Protein AF-A0AB34HQY1-F1 (afdb_monomer_lite)

InterPro domains:
  IPR036869 Chaperone J-domain superfamily [G3DSA:1.10.287.110] (57-79)

Radius of gyration: 27.75 Å; chains: 1; bounding box: 48×39×70 Å

Secondary structure (DSSP, 8-state):
--HHHHHHHHHHHHHHHHHHHHHHHHHHHHHHHHHHHTHHHHHHHHHHS-GGGSSS----S---SS--HHHHHHHHT--

Foldseek 3Di:
DDPVVVVVVVVVVVVVVVVVVVVCVVVVVVVVVVVVVVVVVVVVVVVVPPPVVVVPDDPPDDQDPDDDPVSVCVVVVND

pLDDT: mean 77.12, std 14.38, range [53.34, 96.38]

Sequence (79 aa):
MNIYSASLYQASTVVAVGLTIAAAGFAGRYALQAMKHMEPQVKQVFQSLPKSAFSGGYYRGGFEPKMTKREAALILGVR

Structure (mmCIF, N/CA/C/O backbone):
data_AF-A0AB34HQY1-F1
#
_entry.id   AF-A0AB34HQY1-F1
#
loop_
_atom_site.group_PDB
_atom_site.id
_atom_site.type_symbol
_atom_site.label_atom_id
_atom_site.label_alt_id
_atom_site.label_comp_id
_atom_site.label_asym_id
_atom_site.label_entity_id
_atom_site.label_seq_id
_atom_site.pdbx_PDB_ins_code
_atom_site.Cartn_x
_atom_site.Cartn_y
_atom_site.Cartn_z
_atom_site.occupancy
_atom_site.B_iso_or_equiv
_atom_site.auth_seq_id
_atom_site.auth_comp_id
_atom_site.auth_asym_id
_atom_site.auth_atom_id
_atom_site.pdbx_PDB_model_num
ATOM 1 N N . MET A 1 1 ? 22.914 -22.428 -27.347 1.00 54.47 1 MET A N 1
ATOM 2 C CA . MET A 1 1 ? 22.226 -21.219 -26.836 1.00 54.47 1 MET A CA 1
ATOM 3 C C . MET A 1 1 ? 23.305 -20.227 -26.430 1.00 54.47 1 MET A C 1
ATOM 5 O O . MET A 1 1 ? 24.155 -20.588 -25.629 1.00 54.47 1 MET A O 1
ATOM 9 N N . ASN A 1 2 ? 23.385 -19.073 -27.094 1.00 60.72 2 ASN A N 1
ATOM 10 C CA . ASN A 1 2 ? 24.582 -18.229 -27.075 1.00 60.72 2 ASN A CA 1
ATOM 11 C C . ASN A 1 2 ? 24.581 -17.289 -25.853 1.00 60.72 2 ASN A C 1
ATOM 13 O O . ASN A 1 2 ? 23.629 -16.533 -25.665 1.00 60.72 2 ASN A O 1
ATOM 17 N N . ILE A 1 3 ? 25.637 -17.321 -25.042 1.00 64.25 3 ILE A N 1
ATOM 18 C CA . ILE A 1 3 ? 25.785 -16.583 -23.766 1.00 64.25 3 ILE A CA 1
ATOM 19 C C . ILE A 1 3 ? 25.595 -15.062 -23.924 1.00 64.25 3 ILE A C 1
ATOM 21 O O . ILE A 1 3 ? 25.069 -14.397 -23.033 1.00 64.25 3 ILE A O 1
ATOM 25 N N . TYR A 1 4 ? 25.929 -14.523 -25.098 1.00 67.44 4 TYR A N 1
ATOM 26 C CA . TYR A 1 4 ? 25.736 -13.111 -25.446 1.00 67.44 4 TYR A CA 1
ATOM 27 C C . TYR A 1 4 ? 24.262 -12.696 -25.530 1.00 67.44 4 TYR A C 1
ATOM 29 O O . TYR A 1 4 ? 23.916 -11.575 -25.168 1.00 67.44 4 TYR A O 1
ATOM 37 N N . SER A 1 5 ? 23.374 -13.601 -25.959 1.00 65.19 5 SER A N 1
ATOM 38 C CA . SER A 1 5 ? 21.937 -13.307 -26.006 1.00 65.19 5 S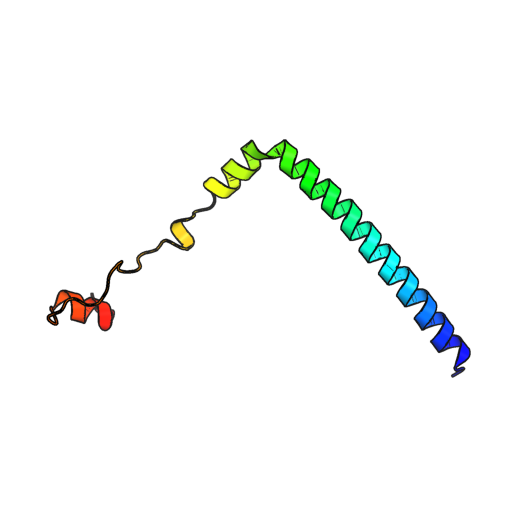ER A CA 1
ATOM 39 C C . SER A 1 5 ? 21.354 -13.176 -24.597 1.00 65.19 5 SER A C 1
ATOM 41 O O . SER A 1 5 ? 20.647 -12.213 -24.321 1.00 65.19 5 SER A O 1
ATOM 43 N N . ALA A 1 6 ? 21.726 -14.068 -23.672 1.00 67.62 6 ALA A N 1
ATOM 44 C CA . ALA A 1 6 ? 21.274 -14.025 -22.281 1.00 67.62 6 ALA A CA 1
ATOM 45 C C . ALA A 1 6 ? 21.737 -12.749 -21.550 1.00 67.62 6 ALA A C 1
ATOM 47 O O . ALA A 1 6 ? 20.952 -12.131 -20.833 1.00 67.62 6 ALA A O 1
ATOM 48 N N . SER A 1 7 ? 22.980 -12.315 -21.789 1.00 67.75 7 SER A N 1
ATOM 49 C CA . SER A 1 7 ? 23.520 -11.054 -21.262 1.00 67.75 7 SER A CA 1
ATOM 50 C C . SER A 1 7 ? 22.746 -9.826 -21.763 1.00 67.75 7 SER A C 1
ATOM 52 O O . SER A 1 7 ? 22.432 -8.942 -20.965 1.00 67.75 7 SER A O 1
ATOM 54 N N . LEU A 1 8 ? 22.391 -9.783 -23.052 1.00 72.81 8 LEU A N 1
ATOM 55 C CA . LEU A 1 8 ? 21.587 -8.697 -23.620 1.00 72.81 8 LEU A CA 1
ATOM 56 C C . LEU A 1 8 ? 20.159 -8.685 -23.059 1.00 72.81 8 LEU A C 1
ATOM 58 O O . LEU A 1 8 ? 19.671 -7.624 -22.678 1.00 72.81 8 LEU A O 1
ATOM 62 N N . TYR A 1 9 ? 19.517 -9.852 -22.923 1.00 76.56 9 TYR A N 1
ATOM 63 C CA . TYR A 1 9 ? 18.197 -9.957 -22.292 1.00 76.56 9 TYR A CA 1
ATOM 64 C C . TYR A 1 9 ? 18.212 -9.457 -20.845 1.00 76.56 9 TYR A C 1
ATOM 66 O O . TYR A 1 9 ? 17.312 -8.721 -20.449 1.00 76.56 9 TYR A O 1
ATOM 74 N N . GLN A 1 10 ? 19.240 -9.805 -20.067 1.00 78.88 10 GLN A N 1
ATOM 75 C CA . GLN A 1 10 ? 19.358 -9.365 -18.678 1.00 78.88 10 GLN A CA 1
ATOM 76 C C . GLN A 1 10 ? 19.626 -7.858 -18.553 1.00 78.88 10 GLN A C 1
ATOM 78 O O . GLN A 1 10 ? 19.093 -7.210 -17.655 1.00 78.88 10 GLN A O 1
ATOM 83 N N . ALA A 1 11 ? 20.394 -7.268 -19.471 1.00 82.31 11 ALA A N 1
ATOM 84 C CA . ALA A 1 11 ? 20.577 -5.819 -19.513 1.00 82.31 11 ALA A CA 1
ATOM 85 C C . ALA A 1 11 ? 19.263 -5.089 -19.851 1.00 82.31 11 ALA A C 1
ATOM 87 O O . ALA A 1 11 ? 18.891 -4.128 -19.175 1.00 82.31 11 ALA A O 1
ATOM 88 N N . SER A 1 12 ? 18.517 -5.567 -20.853 1.00 82.94 12 SER A N 1
ATOM 89 C CA . SER A 1 12 ? 17.236 -4.971 -21.248 1.00 82.94 12 SER A CA 1
ATOM 90 C C . SER A 1 12 ? 16.164 -5.089 -20.163 1.00 82.94 12 SER A C 1
ATOM 92 O O . SER A 1 12 ? 15.402 -4.143 -19.963 1.00 82.94 12 SER A O 1
ATOM 94 N N . THR A 1 13 ? 16.106 -6.206 -19.430 1.00 88.19 13 THR A N 1
ATOM 95 C CA . THR A 1 13 ? 15.138 -6.374 -18.336 1.00 88.19 13 THR A CA 1
ATOM 96 C C . THR A 1 13 ? 15.434 -5.448 -17.167 1.00 88.19 13 THR A C 1
ATOM 98 O O . THR A 1 13 ? 14.503 -4.846 -16.642 1.00 88.19 13 THR A O 1
ATOM 101 N N . VAL A 1 14 ? 16.701 -5.254 -16.792 1.00 93.00 14 VAL A N 1
ATOM 102 C CA . VAL A 1 14 ? 17.070 -4.320 -15.715 1.00 93.00 14 VAL A CA 1
ATOM 103 C C . VAL A 1 14 ? 16.688 -2.885 -16.076 1.00 93.00 14 VAL A C 1
ATOM 105 O O . VAL A 1 14 ? 16.121 -2.178 -15.244 1.00 93.00 14 VAL A O 1
ATOM 108 N N . VAL A 1 15 ? 16.921 -2.463 -17.323 1.00 91.62 15 VAL A N 1
ATOM 109 C CA . VAL A 1 15 ? 16.522 -1.126 -17.793 1.00 91.62 15 VAL A CA 1
ATOM 110 C C . VAL A 1 15 ? 15.001 -0.975 -17.805 1.00 91.62 15 VAL A C 1
ATOM 112 O O . VAL A 1 15 ? 14.485 0.022 -17.299 1.00 91.62 15 VAL A O 1
ATOM 115 N N . ALA A 1 16 ? 14.273 -1.968 -18.321 1.00 93.31 16 ALA A N 1
ATOM 116 C CA . ALA A 1 16 ? 12.813 -1.949 -18.337 1.00 93.31 16 ALA A CA 1
ATOM 117 C C . ALA A 1 16 ? 12.227 -1.896 -16.917 1.00 93.31 16 ALA A C 1
ATOM 119 O O . ALA A 1 16 ? 11.336 -1.094 -16.649 1.00 93.31 16 ALA A O 1
ATOM 120 N N . VAL A 1 17 ? 12.759 -2.696 -15.991 1.00 94.94 17 VAL A N 1
ATOM 121 C CA . VAL A 1 17 ? 12.349 -2.702 -14.580 1.00 94.94 17 VAL A CA 1
ATOM 122 C C . VAL A 1 17 ? 12.674 -1.367 -13.903 1.00 94.94 17 VAL A C 1
ATOM 124 O O . VAL A 1 17 ? 11.844 -0.828 -13.175 1.00 94.94 17 VAL A O 1
ATOM 127 N N . GLY A 1 18 ? 13.842 -0.782 -14.174 1.00 95.25 18 GLY A N 1
ATOM 128 C CA . GLY A 1 18 ? 14.195 0.543 -13.660 1.00 95.25 18 GLY A CA 1
ATOM 129 C C . GLY A 1 18 ? 13.220 1.629 -14.125 1.00 95.25 18 GLY A C 1
ATOM 130 O O . GLY A 1 18 ? 12.745 2.428 -13.316 1.00 95.25 18 GLY A O 1
ATOM 131 N N . LEU A 1 19 ? 12.861 1.620 -15.413 1.00 96.25 19 LEU A N 1
ATOM 132 C CA . LEU A 1 19 ? 11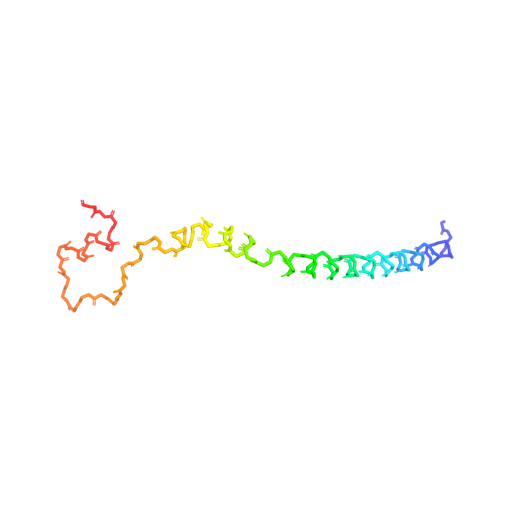.905 2.566 -15.991 1.00 96.25 19 LEU A CA 1
ATOM 133 C C . LEU A 1 19 ? 10.492 2.405 -15.419 1.00 96.25 19 LEU A C 1
ATOM 135 O O . LEU A 1 19 ? 9.841 3.409 -15.126 1.00 96.25 19 LEU A O 1
ATOM 139 N N . THR A 1 20 ? 10.013 1.174 -15.227 1.00 95.69 20 THR A N 1
ATOM 140 C CA . THR A 1 20 ? 8.666 0.939 -14.682 1.00 95.69 20 THR A CA 1
ATOM 141 C C . THR A 1 20 ? 8.564 1.364 -13.224 1.00 95.69 20 THR A C 1
ATOM 143 O O . THR A 1 20 ? 7.581 2.006 -12.855 1.00 95.69 20 THR A O 1
ATOM 146 N N . ILE A 1 21 ? 9.584 1.090 -12.406 1.00 96.38 21 ILE A N 1
ATOM 147 C CA . ILE A 1 21 ? 9.625 1.531 -11.005 1.00 96.38 21 ILE A CA 1
ATOM 148 C C . ILE A 1 21 ? 9.657 3.062 -10.930 1.00 96.38 21 ILE A C 1
ATOM 150 O O . ILE A 1 21 ? 8.913 3.652 -10.143 1.00 96.38 21 ILE A O 1
ATOM 154 N N . ALA A 1 22 ? 10.460 3.717 -11.775 1.00 95.25 22 ALA A N 1
ATOM 155 C CA . ALA A 1 22 ? 10.515 5.176 -11.836 1.00 95.25 22 ALA A CA 1
ATOM 156 C C . ALA A 1 22 ? 9.158 5.783 -12.237 1.00 95.25 22 ALA A C 1
ATOM 158 O O . ALA A 1 22 ? 8.663 6.692 -11.565 1.00 95.25 22 ALA A O 1
ATOM 159 N N . ALA A 1 23 ? 8.521 5.246 -13.281 1.00 96.19 23 ALA A N 1
ATOM 160 C CA . ALA A 1 23 ? 7.209 5.695 -13.739 1.00 96.19 23 ALA A CA 1
ATOM 161 C C . ALA A 1 23 ? 6.118 5.476 -12.677 1.00 96.19 23 ALA A C 1
ATOM 163 O O . ALA A 1 23 ? 5.345 6.392 -12.390 1.00 96.19 23 ALA A O 1
ATOM 164 N N . ALA A 1 24 ? 6.084 4.299 -12.046 1.00 95.88 24 ALA A N 1
ATOM 165 C CA . ALA A 1 24 ? 5.129 3.974 -10.990 1.00 95.88 24 ALA A CA 1
ATOM 166 C C . ALA A 1 24 ? 5.307 4.874 -9.758 1.00 95.88 24 ALA A C 1
ATOM 168 O O . ALA A 1 24 ? 4.321 5.364 -9.207 1.00 95.88 24 ALA A O 1
ATOM 169 N N . GLY A 1 25 ? 6.550 5.154 -9.354 1.00 95.56 25 GLY A N 1
ATOM 170 C CA . GLY A 1 25 ? 6.849 6.072 -8.254 1.00 95.56 25 GLY A CA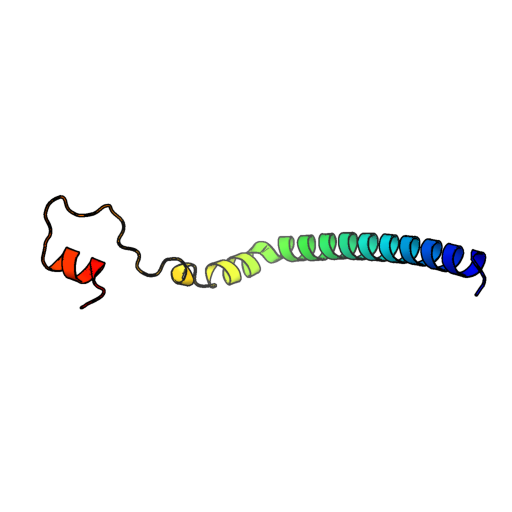 1
ATOM 171 C C . GLY A 1 25 ? 6.405 7.508 -8.546 1.00 95.56 25 GLY A C 1
ATOM 172 O O . GLY A 1 25 ? 5.812 8.163 -7.684 1.00 95.56 25 GLY A O 1
ATOM 173 N N . PHE A 1 26 ? 6.631 7.989 -9.771 1.00 94.31 26 PHE A N 1
ATOM 174 C CA . PHE A 1 26 ? 6.222 9.330 -10.187 1.00 94.31 26 PHE A CA 1
ATOM 175 C C . PHE A 1 26 ? 4.694 9.451 -10.255 1.00 94.31 26 PHE A C 1
ATOM 177 O O . PHE A 1 26 ? 4.118 10.321 -9.600 1.00 94.31 26 PHE A O 1
ATOM 184 N N . ALA A 1 27 ? 4.022 8.527 -10.948 1.00 94.50 27 ALA A N 1
ATOM 185 C CA . ALA A 1 27 ? 2.563 8.489 -11.031 1.00 94.50 27 ALA A CA 1
ATOM 186 C C . ALA A 1 27 ? 1.913 8.333 -9.646 1.00 94.50 27 ALA A C 1
ATOM 188 O O . ALA A 1 27 ? 0.971 9.056 -9.318 1.00 94.50 27 ALA A O 1
ATOM 189 N N . GLY A 1 28 ? 2.461 7.463 -8.792 1.00 93.88 28 GLY A N 1
ATOM 190 C CA . GLY A 1 28 ? 2.008 7.281 -7.414 1.00 93.88 28 GLY A CA 1
ATOM 191 C C . GLY A 1 28 ? 2.119 8.563 -6.589 1.00 93.88 28 GLY A C 1
ATOM 192 O O . GLY A 1 28 ? 1.178 8.932 -5.887 1.00 93.88 28 GLY A O 1
ATOM 193 N N . ARG A 1 29 ? 3.223 9.311 -6.717 1.00 90.38 29 ARG A N 1
ATOM 194 C CA . ARG A 1 29 ? 3.391 10.595 -6.021 1.00 90.38 29 ARG A CA 1
ATOM 195 C C . ARG A 1 29 ? 2.398 11.660 -6.493 1.00 90.38 29 ARG A C 1
ATOM 197 O O . ARG A 1 29 ? 1.953 12.455 -5.663 1.00 90.38 29 ARG A O 1
ATOM 204 N N . TYR A 1 30 ? 2.026 11.672 -7.771 1.00 90.38 30 TYR A N 1
ATOM 205 C CA . TYR A 1 30 ? 0.965 12.547 -8.282 1.00 90.38 30 TYR A CA 1
ATOM 206 C C . TYR A 1 30 ? -0.420 12.127 -7.793 1.00 90.38 30 TYR A C 1
ATOM 208 O O . TYR A 1 30 ? -1.177 12.980 -7.335 1.00 90.38 30 TYR A O 1
ATOM 216 N N . ALA A 1 31 ? -0.729 10.828 -7.801 1.00 87.81 31 ALA A N 1
ATOM 217 C CA . ALA A 1 31 ? -1.983 10.310 -7.262 1.00 87.81 31 ALA A CA 1
ATOM 218 C C . ALA A 1 31 ? -2.147 10.676 -5.776 1.00 87.81 31 ALA A C 1
ATOM 220 O O . ALA A 1 31 ? -3.187 11.193 -5.373 1.00 87.81 31 ALA A O 1
ATOM 221 N N . LEU A 1 32 ? -1.096 10.502 -4.965 1.00 86.06 32 LEU A N 1
ATOM 222 C CA . LEU A 1 32 ? -1.097 10.900 -3.553 1.00 86.06 32 LEU A CA 1
ATOM 223 C C . LEU A 1 32 ? -1.277 12.415 -3.367 1.00 86.06 32 LEU A C 1
ATOM 225 O O . LEU A 1 32 ? -1.979 12.831 -2.449 1.00 86.06 32 LEU A O 1
ATOM 229 N N . GLN A 1 33 ? -0.665 13.249 -4.212 1.00 84.50 33 GLN A N 1
ATOM 230 C CA . GLN A 1 33 ? -0.854 14.705 -4.159 1.00 84.50 33 GLN A CA 1
ATOM 231 C C . GLN A 1 33 ? -2.280 15.116 -4.541 1.00 84.50 33 GLN A C 1
ATOM 233 O O . GLN A 1 33 ? -2.891 15.912 -3.831 1.00 84.50 33 GLN A O 1
ATOM 238 N N . ALA A 1 34 ? -2.847 14.527 -5.595 1.00 81.31 34 ALA A N 1
ATOM 239 C CA . ALA A 1 34 ? -4.233 14.764 -5.990 1.00 81.31 34 ALA A CA 1
ATOM 240 C C . ALA A 1 34 ? -5.212 14.371 -4.869 1.00 81.31 34 ALA A C 1
ATOM 242 O O . ALA A 1 34 ? -6.112 15.138 -4.530 1.00 81.31 34 ALA A O 1
ATOM 243 N N . MET A 1 35 ? -4.977 13.231 -4.211 1.00 71.75 35 MET A N 1
ATOM 244 C CA . MET A 1 35 ? -5.767 12.802 -3.053 1.00 71.75 35 MET A CA 1
ATOM 245 C C . MET A 1 35 ? -5.575 13.705 -1.827 1.00 71.75 35 MET A C 1
ATOM 247 O O . MET A 1 35 ? -6.525 13.906 -1.074 1.00 71.75 35 MET A O 1
ATOM 251 N N . LYS A 1 36 ? -4.386 14.295 -1.633 1.00 70.31 36 LYS A N 1
ATOM 252 C CA . LYS A 1 36 ? -4.150 15.291 -0.574 1.00 70.31 36 LYS A CA 1
ATOM 253 C C . LYS A 1 36 ? -4.957 16.574 -0.782 1.00 70.31 36 LYS A C 1
ATOM 255 O O . LYS A 1 36 ? -5.444 17.145 0.185 1.00 70.31 36 LYS A O 1
ATOM 260 N N . HIS A 1 37 ? -5.169 17.006 -2.022 1.00 63.69 37 HIS A N 1
ATOM 261 C CA . HIS A 1 37 ? -6.072 18.129 -2.304 1.00 63.69 37 HIS A CA 1
ATOM 262 C C . HIS A 1 37 ? -7.554 17.781 -2.073 1.00 63.69 37 HIS A C 1
ATOM 264 O O . HIS A 1 37 ? -8.366 18.671 -1.840 1.00 63.69 37 HIS A O 1
ATOM 270 N N . MET A 1 38 ? -7.897 16.489 -2.049 1.00 60.56 38 MET A N 1
ATOM 271 C CA . MET A 1 38 ? -9.222 15.956 -1.702 1.00 60.56 38 MET A CA 1
ATOM 272 C C . MET A 1 38 ? -9.324 15.517 -0.228 1.00 60.56 38 MET A C 1
ATOM 274 O O . MET A 1 38 ? -10.243 14.789 0.157 1.00 60.56 38 MET A O 1
ATOM 278 N N . GLU A 1 39 ? -8.403 15.985 0.622 1.00 62.84 39 GLU A N 1
ATOM 279 C CA . GLU A 1 39 ? -8.327 15.661 2.048 1.00 62.84 39 GLU A CA 1
ATOM 280 C C . GLU A 1 39 ? -9.650 15.707 2.827 1.00 62.84 39 GLU A C 1
ATOM 282 O O . GLU A 1 39 ? -9.840 14.800 3.635 1.00 62.84 39 GLU A O 1
ATOM 287 N N . PRO A 1 40 ? -10.569 16.683 2.662 1.00 60.69 40 PRO A N 1
ATOM 288 C CA . PRO A 1 40 ? -11.799 16.696 3.456 1.00 60.69 40 PRO A CA 1
ATOM 289 C C . PRO A 1 40 ? -12.724 15.515 3.131 1.00 60.69 40 PRO A C 1
ATOM 291 O O . PRO A 1 40 ? -13.252 14.893 4.048 1.00 60.69 40 PRO A O 1
ATOM 294 N N . GLN A 1 41 ? -12.854 15.134 1.856 1.00 59.38 41 GLN A N 1
ATOM 295 C CA . GLN A 1 41 ? -13.677 13.989 1.444 1.00 59.38 41 GLN A CA 1
ATOM 296 C C . GLN A 1 41 ? -13.017 12.666 1.822 1.00 59.38 41 GLN A C 1
ATOM 298 O O . GLN A 1 41 ? -13.675 11.759 2.323 1.00 59.38 41 GLN A O 1
ATOM 303 N N . VAL A 1 42 ? -11.699 12.575 1.656 1.00 62.22 42 VAL A N 1
ATOM 304 C CA . VAL A 1 42 ? -10.930 11.386 2.020 1.00 62.22 42 VAL A CA 1
ATOM 305 C C . VAL A 1 42 ? -10.938 11.194 3.538 1.00 62.22 42 VAL A C 1
ATOM 307 O O . VAL A 1 42 ? -11.270 10.111 4.004 1.00 62.22 42 VAL A O 1
ATOM 310 N N . LYS A 1 43 ? -10.689 12.240 4.337 1.00 60.00 43 LYS A N 1
ATOM 311 C CA . LYS A 1 43 ? -10.813 12.186 5.804 1.00 60.00 43 LYS A CA 1
ATOM 312 C C . LYS A 1 43 ? -12.225 11.819 6.228 1.00 60.00 43 LYS A C 1
ATOM 314 O O . LYS A 1 43 ? -12.352 11.026 7.147 1.00 60.00 43 LYS A O 1
ATOM 319 N N . GLN A 1 44 ? -13.260 1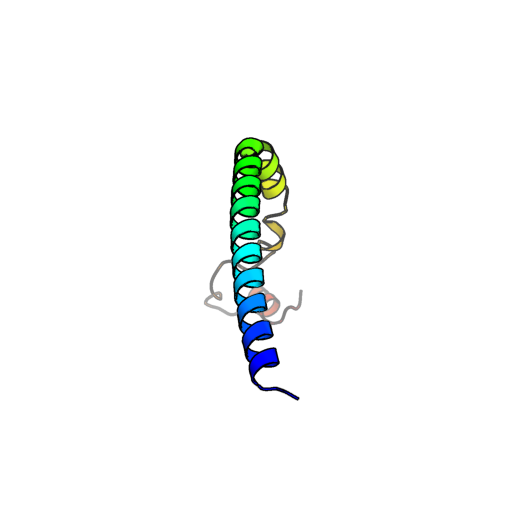2.331 5.569 1.00 60.44 44 GLN A N 1
ATOM 320 C CA . GLN A 1 44 ? -14.639 11.964 5.879 1.00 60.44 44 GLN A CA 1
ATOM 321 C C . GLN A 1 44 ? -14.918 10.492 5.559 1.00 60.44 44 GLN A C 1
ATOM 323 O O . GLN A 1 44 ? -15.507 9.809 6.388 1.00 60.44 44 GLN A O 1
ATOM 328 N N . VAL A 1 45 ? -14.409 9.963 4.442 1.00 62.62 45 VAL A N 1
ATOM 329 C CA . VAL A 1 45 ? -14.485 8.530 4.125 1.00 62.62 45 VAL A CA 1
ATOM 330 C C . VAL A 1 45 ? -13.698 7.710 5.150 1.00 62.62 45 VAL A C 1
ATOM 332 O O . VAL A 1 45 ? -14.260 6.791 5.725 1.00 62.62 45 VAL A O 1
ATOM 335 N N . PHE A 1 46 ? -12.465 8.083 5.497 1.00 62.91 46 PHE A N 1
ATOM 336 C CA . PHE A 1 46 ? -11.653 7.406 6.521 1.00 62.91 46 PHE A CA 1
ATOM 337 C C . PHE A 1 46 ? -12.174 7.559 7.959 1.00 62.91 46 PHE A C 1
ATOM 339 O O . PHE A 1 46 ? -11.873 6.725 8.809 1.00 62.91 46 PHE A O 1
ATOM 346 N N . GLN A 1 47 ? -12.934 8.609 8.259 1.00 59.91 47 GLN A N 1
ATOM 347 C CA . GLN A 1 47 ? -13.627 8.789 9.537 1.00 59.91 47 GLN A CA 1
ATOM 348 C C . GLN A 1 47 ? -14.959 8.033 9.566 1.00 59.91 47 GLN A C 1
ATOM 350 O O . GLN A 1 47 ? -15.343 7.546 10.626 1.00 59.91 47 GLN A O 1
ATOM 355 N N . SER A 1 48 ? -15.637 7.921 8.420 1.00 59.25 48 SER A N 1
ATOM 356 C CA . SER A 1 48 ? -16.834 7.093 8.237 1.00 59.25 48 SER A CA 1
ATOM 357 C C . SER A 1 48 ? -16.504 5.605 8.128 1.00 59.25 48 SER A C 1
ATOM 359 O O . SER A 1 48 ? -17.353 4.768 8.423 1.00 59.25 48 SER A O 1
ATOM 361 N N . LEU A 1 49 ? -15.261 5.268 7.759 1.00 60.91 49 LEU A N 1
ATOM 362 C CA . LEU A 1 49 ? -14.722 3.931 7.918 1.00 60.91 49 LEU A CA 1
ATOM 363 C C . LEU A 1 49 ? -14.716 3.638 9.423 1.00 60.91 49 LEU A C 1
ATOM 365 O O . LEU A 1 49 ? -14.086 4.371 10.194 1.00 60.91 49 LEU A O 1
ATOM 369 N N . PRO A 1 50 ? -15.443 2.604 9.869 1.00 54.66 50 PRO A N 1
ATOM 370 C CA . PRO A 1 50 ? -15.638 2.344 11.279 1.00 54.66 50 PRO A CA 1
ATOM 371 C C . PRO A 1 50 ? -14.291 2.053 11.949 1.00 54.66 50 PRO A C 1
ATOM 373 O O . PRO A 1 50 ? -13.791 0.930 11.918 1.00 54.66 50 PRO A O 1
ATOM 376 N N . LYS A 1 51 ? -13.740 3.042 12.668 1.00 54.78 51 LYS A N 1
ATOM 377 C CA . LYS A 1 51 ? -12.706 2.824 13.703 1.00 54.78 51 LYS A CA 1
ATOM 378 C C . LYS A 1 51 ? -13.145 1.770 14.733 1.00 54.78 51 LYS A C 1
ATOM 380 O O . LYS A 1 51 ? -12.313 1.233 15.459 1.00 54.78 51 LYS A O 1
ATOM 385 N N . SER A 1 52 ? -14.443 1.459 14.773 1.00 53.34 52 SER A N 1
ATOM 386 C CA . SER A 1 52 ? -15.044 0.430 15.609 1.00 53.34 52 SER A CA 1
ATOM 387 C C . SER A 1 52 ? -14.729 -1.008 15.204 1.00 53.34 52 SER A C 1
ATOM 389 O O . SER A 1 52 ? -14.839 -1.879 16.063 1.00 53.34 52 SER A O 1
ATOM 391 N N . ALA A 1 53 ? -14.253 -1.275 13.980 1.00 54.47 53 ALA A N 1
ATOM 392 C CA . ALA A 1 53 ? -13.798 -2.621 13.609 1.00 54.47 53 ALA A CA 1
ATOM 393 C C . ALA A 1 53 ? -12.582 -3.078 14.444 1.00 54.47 53 ALA A C 1
ATOM 395 O O . ALA A 1 53 ? -12.403 -4.270 14.671 1.00 54.47 53 ALA A O 1
ATOM 396 N N . PHE A 1 54 ? -11.796 -2.126 14.965 1.00 54.84 54 PHE A N 1
ATOM 397 C CA . PHE A 1 54 ? -10.657 -2.381 15.858 1.00 54.84 54 PHE A CA 1
ATOM 398 C C . PHE A 1 54 ? -10.900 -1.948 17.314 1.00 54.84 54 PHE A C 1
ATOM 400 O O . PHE A 1 54 ? -10.041 -2.157 18.166 1.00 54.84 54 PHE A O 1
ATOM 407 N N . SER A 1 55 ? -12.054 -1.347 17.631 1.00 54.03 55 SER A N 1
ATOM 408 C CA . SER A 1 55 ? -12.402 -0.919 18.998 1.00 54.03 55 SER A CA 1
ATOM 409 C C . SER A 1 55 ? -13.465 -1.804 19.660 1.00 54.03 55 SER A C 1
ATOM 411 O O . SER A 1 55 ? -14.029 -1.428 20.690 1.00 54.03 55 SER A O 1
ATOM 413 N N . GLY A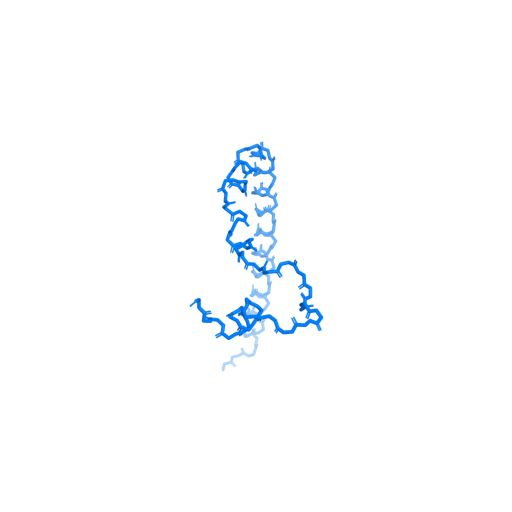 1 56 ? -13.761 -2.960 19.063 1.00 57.56 56 GLY A N 1
ATOM 414 C CA . GLY A 1 56 ? -14.748 -3.918 19.542 1.00 57.56 56 GLY A CA 1
ATOM 415 C C . GLY A 1 56 ? -14.289 -4.662 20.794 1.00 57.56 56 GLY A C 1
ATOM 416 O O . GLY A 1 56 ? -13.704 -5.731 20.704 1.00 57.56 56 GLY A O 1
ATOM 417 N N . GLY A 1 57 ? -14.612 -4.114 21.965 1.00 63.03 57 GLY A N 1
ATOM 418 C CA . GLY A 1 57 ? -14.963 -4.933 23.129 1.00 63.03 57 GLY A CA 1
ATOM 419 C C . GLY A 1 57 ? -13.832 -5.604 23.907 1.00 63.03 57 GLY A C 1
ATOM 420 O O . GLY A 1 57 ? -14.095 -6.582 24.599 1.00 63.03 57 GLY A O 1
ATOM 421 N N . TYR A 1 58 ? -12.600 -5.099 23.860 1.00 62.38 58 TYR A N 1
ATOM 422 C CA . TYR A 1 58 ? -11.584 -5.554 24.811 1.00 62.38 58 TYR A CA 1
ATOM 423 C C . TYR A 1 58 ? -11.879 -4.977 26.197 1.00 62.38 58 TYR A C 1
ATOM 425 O O . TYR A 1 58 ? -12.014 -3.759 26.354 1.00 62.38 58 TYR A O 1
ATOM 433 N N . TYR A 1 59 ? -11.984 -5.854 27.197 1.00 68.00 59 TYR A N 1
ATOM 434 C CA . TYR A 1 59 ? -12.063 -5.460 28.599 1.00 68.00 59 TYR A CA 1
ATOM 435 C C . TYR A 1 59 ? -10.815 -4.634 28.939 1.00 68.00 59 TYR A C 1
ATOM 437 O O . TYR A 1 59 ? -9.692 -5.133 28.911 1.00 68.00 59 TYR A O 1
ATOM 445 N N . ARG A 1 60 ? -11.000 -3.327 29.151 1.00 70.31 60 ARG A N 1
ATOM 446 C CA . ARG A 1 60 ? -9.908 -2.385 29.412 1.00 70.31 60 ARG A CA 1
ATOM 447 C C . ARG A 1 60 ? -9.536 -2.452 30.892 1.00 70.31 60 ARG A C 1
ATOM 449 O O . ARG A 1 60 ? -10.196 -1.825 31.711 1.00 70.31 60 ARG A O 1
ATOM 456 N N . GLY A 1 61 ? -8.488 -3.201 31.218 1.00 78.69 61 GLY A N 1
ATOM 457 C CA . GLY A 1 61 ? -7.971 -3.342 32.581 1.00 78.69 61 GLY A CA 1
ATOM 458 C C . GLY A 1 61 ? -7.205 -4.652 32.767 1.00 78.69 61 GLY A C 1
ATOM 459 O O . GLY A 1 61 ? -7.224 -5.508 31.886 1.00 78.69 61 GLY A O 1
ATOM 460 N N . G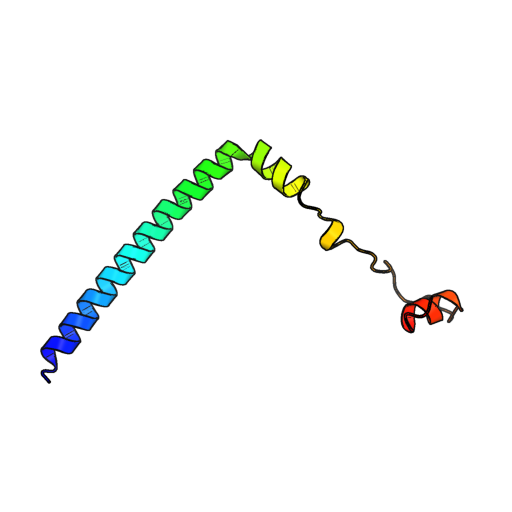LY A 1 62 ? -6.515 -4.797 33.899 1.00 82.31 62 GLY A N 1
ATOM 461 C CA . GLY A 1 62 ? -6.012 -6.099 34.346 1.00 82.31 62 GLY A CA 1
ATOM 462 C C . GLY A 1 62 ? -7.131 -6.960 34.936 1.00 82.31 62 GLY A C 1
ATOM 463 O O . GLY A 1 62 ? -8.283 -6.529 35.013 1.00 82.31 62 GLY A O 1
ATOM 464 N N . PHE A 1 63 ? -6.778 -8.164 35.375 1.00 83.94 63 PHE A N 1
ATOM 465 C CA . PHE A 1 63 ? -7.674 -9.003 36.167 1.00 83.94 63 PHE A CA 1
ATOM 466 C C . PHE A 1 63 ? -8.026 -8.318 37.501 1.00 83.94 63 PHE A C 1
ATOM 468 O O . PHE A 1 63 ? -7.199 -7.606 38.084 1.00 83.94 63 PHE A O 1
ATOM 475 N N . GLU A 1 64 ? -9.263 -8.489 37.965 1.00 84.62 64 GLU A N 1
ATOM 476 C CA . GLU A 1 64 ? -9.646 -8.128 39.322 1.00 84.62 64 GLU A CA 1
ATOM 477 C C . GLU A 1 64 ? -8.766 -8.921 40.314 1.00 84.62 64 GLU A C 1
ATOM 479 O O . GLU A 1 64 ? -8.424 -10.081 40.082 1.00 84.62 64 GLU A O 1
ATOM 484 N N . PRO A 1 65 ? -8.391 -8.343 41.467 1.00 88.69 65 PRO A N 1
ATOM 485 C CA . PRO A 1 65 ? -7.547 -9.032 42.452 1.00 88.69 65 PRO A CA 1
ATOM 486 C C . PRO A 1 65 ? -8.192 -10.287 43.063 1.00 88.69 65 PRO A C 1
ATOM 488 O O . PRO A 1 65 ? -7.534 -11.054 43.766 1.00 88.69 65 PRO A O 1
ATOM 491 N N . LYS A 1 66 ? -9.500 -10.465 42.862 1.00 89.00 66 LYS A N 1
ATOM 492 C CA . LYS A 1 66 ? -10.310 -11.541 43.421 1.00 89.00 66 LYS A CA 1
ATOM 493 C C . LYS A 1 66 ? -11.180 -12.106 42.307 1.00 89.00 66 LYS A C 1
ATOM 495 O O . LYS A 1 66 ? -12.015 -11.381 41.790 1.00 89.00 66 LYS A O 1
ATOM 500 N N . MET A 1 67 ? -11.047 -13.405 42.041 1.00 90.94 67 MET A N 1
ATOM 501 C CA . MET A 1 67 ? -11.800 -14.117 41.004 1.00 90.94 67 MET A CA 1
ATOM 502 C C . MET A 1 67 ? -13.314 -14.015 41.242 1.00 90.94 67 MET A C 1
ATOM 504 O O . MET A 1 67 ? -13.886 -14.747 42.059 1.00 90.94 67 MET A O 1
ATOM 508 N N . THR A 1 68 ? -13.976 -13.089 40.548 1.00 91.31 68 THR A N 1
ATOM 509 C CA . THR A 1 68 ? -15.434 -12.932 40.602 1.00 91.31 68 THR A CA 1
ATOM 510 C C . THR A 1 68 ? -16.118 -13.807 39.553 1.00 91.31 68 THR A C 1
ATOM 512 O O . THR A 1 68 ? -15.523 -14.204 38.554 1.00 91.31 68 THR A O 1
ATOM 515 N N . LYS A 1 69 ? -17.412 -14.112 39.741 1.00 89.94 69 LYS A N 1
ATOM 516 C CA . LYS A 1 69 ? -18.200 -14.862 38.739 1.00 89.94 69 LYS A CA 1
ATOM 517 C C . LYS A 1 69 ? -18.172 -14.183 37.363 1.00 89.94 69 LYS A C 1
ATOM 519 O O . LYS A 1 69 ? -18.157 -14.862 36.344 1.00 89.94 69 LYS A O 1
ATOM 524 N N . ARG A 1 70 ? -18.133 -12.846 37.352 1.00 85.94 70 ARG A N 1
ATOM 525 C CA . ARG A 1 70 ? -18.024 -12.027 36.143 1.00 85.94 70 ARG A CA 1
ATOM 526 C C . ARG A 1 70 ? -16.660 -12.180 35.474 1.00 85.94 70 ARG A C 1
ATOM 528 O O . ARG A 1 70 ? -16.599 -12.327 34.261 1.00 85.94 70 ARG A O 1
ATOM 535 N N . GLU A 1 71 ? -15.579 -12.154 36.243 1.00 87.69 71 GLU A N 1
ATOM 536 C CA . GLU A 1 71 ? -14.232 -12.353 35.713 1.00 87.69 71 GLU A CA 1
ATOM 537 C C . GLU A 1 71 ? -14.026 -13.774 35.173 1.00 87.69 71 GLU A C 1
ATOM 539 O O . GLU A 1 71 ? -13.510 -13.945 34.071 1.00 87.69 71 GLU A O 1
ATOM 544 N N . ALA A 1 72 ? -14.534 -14.788 35.878 1.00 91.50 72 ALA A N 1
ATOM 545 C CA . ALA A 1 72 ? -14.527 -16.169 35.405 1.00 91.50 72 ALA A CA 1
ATOM 546 C C . ALA A 1 72 ? -15.291 -16.327 34.076 1.00 91.50 72 ALA A C 1
ATOM 548 O O . ALA A 1 72 ? -14.799 -16.982 33.160 1.00 91.50 72 ALA A O 1
ATOM 549 N N . ALA A 1 73 ? -16.456 -15.685 33.948 1.00 89.62 73 ALA A N 1
ATOM 550 C CA . ALA A 1 73 ? -17.239 -15.643 32.713 1.00 89.62 73 ALA A CA 1
ATOM 551 C C . ALA A 1 73 ? -16.465 -14.989 31.551 1.00 89.62 73 ALA A C 1
ATOM 553 O O . ALA A 1 73 ? -16.463 -15.506 30.434 1.00 89.62 73 ALA A O 1
ATOM 554 N N . LEU A 1 74 ? -15.748 -13.890 31.822 1.00 86.50 74 LEU A N 1
ATOM 555 C CA . LEU A 1 74 ? -14.913 -13.202 30.832 1.00 86.50 74 LEU A CA 1
ATOM 556 C C . LEU A 1 74 ? -13.708 -14.043 30.384 1.00 86.50 74 LEU A C 1
ATOM 558 O O . LEU A 1 74 ? -13.406 -14.065 29.194 1.00 86.50 74 LEU A O 1
ATOM 562 N N . ILE A 1 75 ? -13.044 -14.748 31.306 1.00 86.69 75 ILE A N 1
ATOM 563 C CA . ILE A 1 75 ? -11.892 -15.615 31.003 1.00 86.69 75 ILE A CA 1
ATOM 564 C C . ILE A 1 75 ? -12.324 -16.860 30.221 1.00 86.69 75 ILE A C 1
ATOM 566 O O . ILE A 1 75 ? -11.666 -17.244 29.257 1.00 86.69 75 ILE A O 1
ATOM 570 N N . LEU A 1 76 ? -13.427 -17.493 30.632 1.00 89.94 76 LEU A N 1
ATOM 571 C CA . LEU A 1 76 ? -13.942 -18.715 30.006 1.00 89.94 76 LEU A CA 1
ATOM 572 C C . LEU A 1 76 ? -14.750 -18.435 28.728 1.00 89.94 76 LEU A C 1
ATOM 574 O O . LEU A 1 76 ? -15.079 -19.370 28.002 1.00 89.94 76 LEU A O 1
ATOM 578 N N . GLY A 1 77 ? -15.092 -17.172 28.449 1.00 85.25 77 GLY A N 1
ATOM 579 C CA . GLY A 1 77 ? -15.932 -16.787 27.311 1.00 85.25 77 GLY A CA 1
ATOM 580 C C . GLY A 1 77 ? -17.381 -17.274 27.421 1.00 85.25 77 GLY A C 1
ATOM 581 O O . GLY A 1 77 ? -18.087 -17.343 26.415 1.00 85.25 77 GLY A O 1
ATOM 582 N N . VAL A 1 78 ? -17.826 -17.622 28.630 1.00 82.75 78 VAL A N 1
ATOM 583 C CA . VAL A 1 78 ? -19.172 -18.132 28.913 1.00 82.75 78 VAL A CA 1
ATOM 584 C C . VAL A 1 78 ? -19.997 -16.966 29.455 1.00 82.75 78 VAL A C 1
ATOM 586 O O . VAL A 1 78 ? -19.637 -16.405 30.485 1.00 82.75 78 VAL A O 1
ATOM 589 N N . ARG A 1 79 ? -21.049 -16.553 28.734 1.00 70.75 79 ARG A N 1
ATOM 590 C CA . ARG A 1 79 ? -21.962 -15.473 29.158 1.00 70.75 79 ARG A CA 1
ATOM 591 C C . ARG A 1 79 ? -22.935 -15.926 30.237 1.00 70.75 79 ARG A C 1
ATOM 593 O O . ARG A 1 79 ? -23.402 -17.080 30.142 1.00 70.75 79 ARG A O 1
#

Organism: Eschrichtius robustus (NCBI:txid9764)